Protein AF-A0A937QKG0-F1 (afdb_monomer)

Sequence (166 aa):
MEQGDKSDNNIRTEYEAISAKLNQLPSFRFALAGFYVAGVGVVASIEHPTKVHFIMLFLITIALWLIDLRTRGLLETIGRRGAEIERVNWGHSGWISRMRKEEPAGQKEDGVILQGQKDTVKCFFWRFGLPRWVHHSLGFDTLFLVVLVYSVYRILTVTCWTRYPL

Nearest PDB structures (foldseek):
  8th8-assembly1_H  TM=6.245E-01  e=4.219E+00  Tetrahymena thermophila
  4r61-assembly1_A  TM=3.703E-01  e=1.186E+00  Human immunodeficiency virus 1
  8ek4-assembly1_A  TM=5.315E-01  e=7.958E+00  synthetic construct
  8i7o-assembly1_C7  TM=2.444E-01  e=5.629E+00  Mus musculus

Radius of gyration: 22.9 Å; Cα contacts (8 Å, |Δi|>4): 70; chains: 1; bounding box: 47×34×79 Å

Foldseek 3Di:
DPVVVVVVVVLVVLLVVLVVLLVVLVVVLVVLVVVLVVLVVVQVPDPDRDLVSLVVNLVVLVVSVVVVVVSVVVSVVSLVSNQCCCCPVVVFCDPSNVVVVPDRPPPDDDDPDPPDPPPPPPDDDDDPPDPPVCPVVVVVVVVSVVSNVVSVVCSVVSVVPVPDDD

Solvent-accessible surface area (backbone atoms only — not comparable to full-atom values): 9987 Å² total; per-residue (Å²): 131,74,69,61,63,60,53,54,54,49,54,50,51,52,44,53,52,42,53,51,47,65,60,47,52,59,54,50,51,54,50,53,50,52,54,47,54,50,52,51,49,55,60,70,66,46,93,80,72,52,58,65,59,32,52,49,50,36,53,52,47,52,54,51,50,53,52,50,54,53,50,52,54,48,51,51,54,46,46,50,54,43,28,47,47,27,46,74,76,66,71,40,78,43,72,54,22,58,74,68,71,52,79,66,92,83,83,73,84,89,75,97,66,85,74,71,83,74,81,70,80,75,80,84,80,88,72,102,68,83,59,86,77,41,73,76,51,47,58,57,54,50,50,51,50,53,52,42,53,49,23,52,51,49,45,62,55,60,65,66,64,81,76,62,84,128

Secondary structure (DSSP, 8-state):
--HHHHHHHHHHHHHHHHHHHHHHHHHHHHHHHHHHHHHHHHHHH-SS--HHHHHHHHHHHHHHHHHHHHHHHHHHHHHHHHHHHHHHTSSS--HHHHHTTPPPS-S--S-------------S-S-----TTHHHHHHHHHHHHHHHHHHHHHHHHHHHHTT---

pLDDT: mean 77.94, std 19.27, range [32.97, 95.88]

Structure (mmCIF, N/CA/C/O backbone):
data_AF-A0A937QKG0-F1
#
_entry.id   AF-A0A937QKG0-F1
#
loop_
_atom_site.group_PDB
_atom_site.id
_atom_site.type_symbol
_atom_site.label_atom_id
_atom_site.label_alt_id
_atom_site.label_comp_id
_atom_site.label_asym_id
_atom_site.label_entity_id
_atom_site.label_seq_id
_atom_site.pdbx_PDB_ins_code
_atom_site.Cartn_x
_atom_site.Cartn_y
_atom_site.Cartn_z
_atom_site.occupancy
_atom_site.B_iso_or_equiv
_atom_site.auth_seq_id
_atom_site.auth_comp_id
_atom_site.auth_asym_id
_atom_site.auth_atom_id
_atom_site.pdbx_PDB_model_num
ATOM 1 N N . MET A 1 1 ? -15.788 12.520 43.590 1.00 55.03 1 MET A N 1
ATOM 2 C CA . MET A 1 1 ? -16.296 11.622 42.526 1.00 55.03 1 MET A CA 1
ATOM 3 C C . MET A 1 1 ? -15.971 12.138 41.112 1.00 55.03 1 MET A C 1
ATOM 5 O O . MET A 1 1 ? -16.599 11.719 40.158 1.00 55.03 1 MET A O 1
ATOM 9 N N . GLU A 1 2 ? -14.944 12.978 40.933 1.00 58.50 2 GLU A N 1
ATOM 10 C CA . GLU A 1 2 ? -14.663 13.672 39.656 1.00 58.50 2 GLU A CA 1
ATOM 11 C C . GLU A 1 2 ? -13.662 12.940 38.734 1.00 58.50 2 GLU A C 1
ATOM 13 O O . GLU A 1 2 ? -13.414 13.362 37.609 1.00 58.50 2 GLU A O 1
ATOM 18 N N . GLN A 1 3 ? -13.052 11.845 39.203 1.00 58.88 3 GLN A N 1
ATOM 19 C CA . GLN A 1 3 ? -12.042 11.102 38.435 1.00 58.88 3 GLN A CA 1
ATOM 20 C C . GLN A 1 3 ? -12.636 10.120 37.410 1.00 58.88 3 GLN A C 1
ATOM 22 O O . GLN A 1 3 ? -11.954 9.805 36.440 1.00 58.88 3 GLN A O 1
ATOM 27 N N . GLY A 1 4 ? -13.886 9.672 37.582 1.00 61.97 4 GLY A N 1
ATOM 28 C CA . GLY A 1 4 ? -14.540 8.750 36.639 1.00 61.97 4 GLY A CA 1
ATOM 29 C C . GLY A 1 4 ? -14.837 9.394 35.281 1.00 61.97 4 GLY A C 1
ATOM 30 O O . GLY A 1 4 ? -14.500 8.840 34.242 1.00 61.97 4 GLY A O 1
ATOM 31 N N . ASP A 1 5 ? -15.344 10.628 35.287 1.00 64.94 5 ASP A N 1
ATOM 32 C CA . ASP A 1 5 ? -15.803 11.324 34.076 1.00 64.94 5 ASP A CA 1
ATOM 33 C C . ASP A 1 5 ? -14.657 11.686 33.103 1.00 64.94 5 ASP A C 1
ATOM 35 O O . ASP A 1 5 ? -14.798 11.644 31.880 1.00 64.94 5 ASP A O 1
ATOM 39 N N . LYS A 1 6 ? -13.452 11.968 33.621 1.00 68.56 6 LYS A N 1
ATOM 40 C CA . LYS A 1 6 ? -12.274 12.233 32.770 1.00 68.56 6 LYS A CA 1
ATOM 41 C C . LYS A 1 6 ? -11.758 10.976 32.064 1.00 68.56 6 LYS A C 1
ATOM 43 O O . LYS A 1 6 ? -11.245 11.082 30.951 1.00 68.56 6 LYS A O 1
ATOM 48 N N . SER A 1 7 ? -11.878 9.809 32.697 1.00 75.19 7 SER A N 1
ATOM 49 C CA . SER A 1 7 ? -11.435 8.535 32.119 1.00 75.19 7 SER A CA 1
ATOM 50 C C . SER A 1 7 ? -12.343 8.114 30.965 1.00 75.19 7 SER A C 1
ATOM 52 O O . SER A 1 7 ? -11.858 7.783 29.882 1.00 75.19 7 SER A O 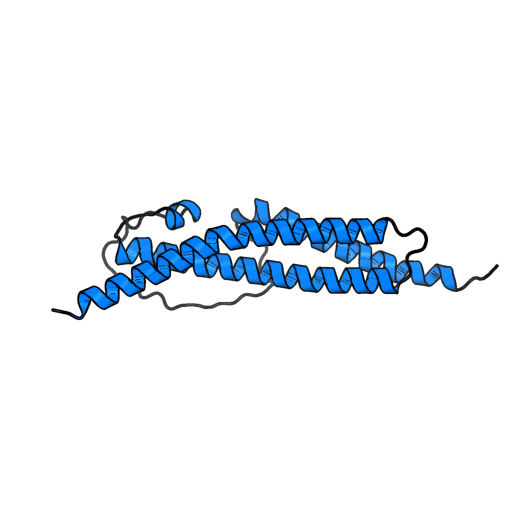1
ATOM 54 N N . ASP A 1 8 ? -13.656 8.210 31.165 1.00 78.81 8 ASP A N 1
ATOM 55 C CA . ASP A 1 8 ? -14.650 7.779 30.180 1.00 78.81 8 ASP A CA 1
ATOM 56 C C . ASP A 1 8 ? -14.631 8.662 28.925 1.00 78.81 8 ASP A C 1
ATOM 58 O O . ASP A 1 8 ? -14.656 8.159 27.796 1.00 78.81 8 ASP A O 1
ATOM 62 N N . ASN A 1 9 ? -14.472 9.979 29.099 1.00 83.44 9 ASN A N 1
ATOM 63 C CA . ASN A 1 9 ? -14.319 10.908 27.976 1.00 83.44 9 ASN A CA 1
ATOM 64 C C . ASN A 1 9 ? -13.039 10.652 27.162 1.00 83.44 9 ASN A C 1
ATOM 66 O O . ASN A 1 9 ? -13.048 10.786 25.933 1.00 83.44 9 ASN A O 1
ATOM 70 N N . ASN A 1 10 ? -11.946 10.240 27.810 1.00 88.94 10 ASN A N 1
ATOM 71 C CA . ASN A 1 10 ? -10.698 9.925 27.115 1.00 88.94 10 ASN A CA 1
ATOM 72 C C . ASN A 1 10 ? -10.831 8.655 26.256 1.00 88.94 10 ASN A C 1
ATOM 74 O O . ASN A 1 10 ? -10.446 8.654 25.088 1.00 88.94 10 ASN A O 1
ATOM 78 N N . ILE A 1 11 ? -11.456 7.602 26.795 1.00 89.62 11 ILE A N 1
ATOM 79 C CA . ILE A 1 11 ? -11.689 6.338 26.071 1.00 89.62 11 ILE A CA 1
ATOM 80 C C . ILE A 1 11 ? -12.604 6.557 24.864 1.00 89.62 11 ILE A C 1
ATOM 82 O O . ILE A 1 11 ? -12.350 6.036 23.775 1.00 89.62 11 ILE A O 1
ATOM 86 N N . ARG A 1 12 ? -13.649 7.373 25.028 1.00 89.56 12 ARG A N 1
ATOM 87 C CA . ARG A 1 12 ? -14.540 7.737 23.925 1.00 89.56 12 ARG A CA 1
ATOM 88 C C . ARG A 1 12 ? -13.792 8.471 22.812 1.00 89.56 12 ARG A C 1
ATOM 90 O O . ARG A 1 12 ? -13.940 8.116 21.645 1.00 89.56 12 ARG A O 1
ATOM 97 N N . THR A 1 13 ? -12.953 9.438 23.177 1.00 93.88 13 THR A N 1
ATOM 98 C CA . THR A 1 13 ? -12.130 10.193 22.219 1.00 93.88 13 THR A CA 1
ATOM 99 C C . THR A 1 13 ? -11.152 9.276 21.478 1.00 93.88 13 THR A C 1
ATOM 101 O O . THR A 1 13 ? -11.005 9.375 20.258 1.00 93.88 13 THR A O 1
ATOM 104 N N . GLU A 1 14 ? -10.511 8.341 22.190 1.00 91.62 14 GLU A N 1
ATOM 105 C CA . GLU A 1 14 ? -9.626 7.336 21.589 1.00 91.62 14 GLU A CA 1
ATOM 106 C C . GLU A 1 14 ? -10.379 6.487 20.555 1.00 91.62 14 GLU A C 1
ATOM 108 O O . GLU A 1 14 ? -9.909 6.304 19.428 1.00 91.62 14 GLU A O 1
ATOM 113 N N . TYR A 1 15 ? -11.572 6.007 20.900 1.00 92.00 15 TYR A N 1
ATOM 114 C CA . TYR A 1 15 ? -12.369 5.189 19.996 1.00 92.00 15 TYR A CA 1
ATOM 115 C C . TYR A 1 15 ? -12.874 5.948 18.766 1.00 92.00 15 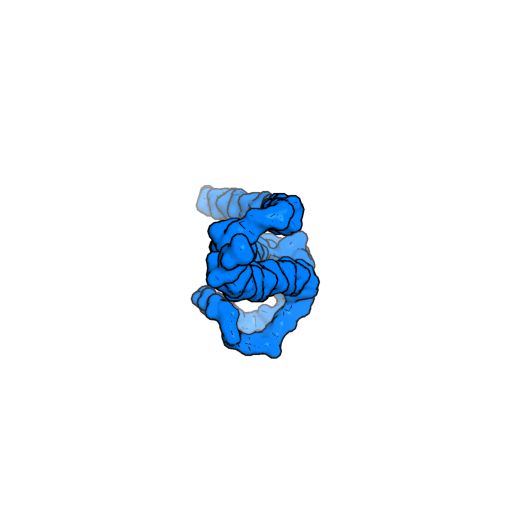TYR A C 1
ATOM 117 O O . TYR A 1 15 ? -12.853 5.408 17.658 1.00 92.00 15 TYR A O 1
ATOM 125 N N . GLU A 1 16 ? -13.294 7.203 18.924 1.00 93.38 16 GLU A N 1
ATOM 126 C CA . GLU A 1 16 ? -13.682 8.053 17.795 1.00 93.38 16 GLU A CA 1
ATOM 127 C C . GLU A 1 16 ? -12.504 8.238 16.825 1.00 93.38 16 GLU A C 1
ATOM 129 O O . GLU A 1 16 ? -12.665 8.081 15.609 1.00 93.38 16 GLU A O 1
ATOM 134 N N . ALA A 1 17 ? -11.292 8.451 17.349 1.00 94.06 17 ALA A N 1
ATOM 135 C CA . ALA A 1 17 ? -10.079 8.518 16.540 1.00 94.06 17 ALA A CA 1
ATOM 136 C C . ALA A 1 17 ? -9.769 7.183 15.833 1.00 94.06 17 ALA A C 1
ATOM 138 O O . ALA A 1 17 ? -9.411 7.177 14.651 1.00 94.06 17 ALA A O 1
ATOM 139 N N . ILE A 1 18 ? -9.934 6.050 16.521 1.00 93.31 18 ILE A N 1
ATOM 140 C CA . ILE A 1 18 ? -9.768 4.703 15.952 1.00 93.31 18 ILE A CA 1
ATOM 141 C C . ILE A 1 18 ? -10.745 4.477 14.795 1.00 93.31 18 ILE A C 1
ATOM 143 O O . ILE A 1 18 ? -10.324 4.089 13.703 1.00 93.31 18 ILE A O 1
ATOM 147 N N . SER A 1 19 ? -12.029 4.764 15.006 1.00 91.38 19 SER A N 1
ATOM 148 C CA . SER A 1 19 ? -13.081 4.616 13.998 1.00 91.38 19 SER A CA 1
ATOM 149 C C . SER A 1 19 ? -12.809 5.490 12.770 1.00 91.38 19 SER A C 1
ATOM 151 O O . SER A 1 19 ? -12.851 5.013 11.631 1.00 91.38 19 SER A O 1
ATOM 153 N N . ALA A 1 20 ? -12.410 6.749 12.984 1.00 93.56 20 ALA A N 1
ATOM 154 C CA . ALA A 1 20 ? -12.015 7.644 11.902 1.00 93.56 20 ALA A CA 1
ATOM 155 C C . ALA A 1 20 ? -10.841 7.072 11.086 1.00 93.56 20 ALA A C 1
ATOM 157 O O . ALA A 1 20 ? -10.904 7.028 9.854 1.00 93.56 20 ALA A O 1
ATOM 158 N N . LYS A 1 21 ? -9.794 6.560 11.750 1.00 92.25 21 LYS A N 1
ATOM 159 C CA . LYS A 1 21 ? -8.643 5.957 11.057 1.00 92.25 21 LYS A CA 1
ATOM 160 C C . LYS A 1 21 ? -8.999 4.673 10.312 1.00 92.25 21 LYS A C 1
ATOM 162 O O . LYS A 1 21 ? -8.497 4.473 9.205 1.00 92.25 21 LYS A O 1
ATOM 167 N N . LEU A 1 22 ? -9.866 3.828 10.871 1.00 91.06 22 LEU A N 1
ATOM 168 C CA . LEU A 1 22 ? -10.326 2.601 10.213 1.00 91.06 22 LEU A CA 1
ATOM 169 C C . LEU A 1 22 ? -11.089 2.881 8.913 1.00 91.06 22 LEU A C 1
ATOM 171 O O . LEU A 1 22 ? -10.996 2.082 7.988 1.00 91.06 22 LEU A O 1
ATOM 175 N N . ASN A 1 23 ? -11.765 4.027 8.803 1.00 89.50 23 ASN A N 1
ATOM 176 C CA . ASN A 1 23 ? -12.437 4.445 7.568 1.00 89.50 23 ASN A CA 1
ATOM 177 C C . ASN A 1 23 ? -11.485 5.127 6.564 1.00 89.50 23 ASN A C 1
ATOM 179 O O . ASN A 1 23 ? -11.616 4.960 5.348 1.00 89.50 23 ASN A O 1
ATOM 183 N N . GLN A 1 24 ? -10.493 5.874 7.054 1.00 93.31 24 GLN A N 1
ATOM 184 C CA . GLN A 1 24 ? -9.541 6.601 6.206 1.00 93.31 24 GLN A CA 1
ATOM 185 C C . GLN A 1 24 ? -8.488 5.691 5.559 1.00 93.31 24 GLN A C 1
ATOM 187 O O . GLN A 1 24 ? -8.185 5.837 4.373 1.00 93.31 24 GLN A O 1
ATOM 192 N N . LEU A 1 25 ? -7.923 4.745 6.316 1.00 90.44 25 LEU A N 1
ATOM 193 C CA . LEU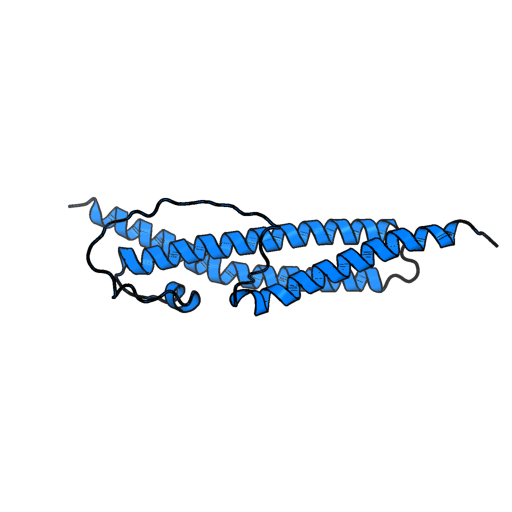 A 1 25 ? -6.797 3.927 5.857 1.00 90.44 25 LEU A CA 1
ATOM 194 C C . LEU A 1 25 ? -7.124 3.038 4.640 1.00 90.44 25 LEU A C 1
ATOM 196 O O . LEU A 1 25 ? -6.306 3.003 3.720 1.00 90.44 25 LEU A O 1
ATOM 200 N N . PRO A 1 26 ? -8.281 2.352 4.549 1.00 87.50 26 PRO A N 1
ATOM 201 C CA . PRO A 1 26 ? -8.643 1.596 3.349 1.00 87.50 26 PRO A CA 1
ATOM 202 C C . PRO A 1 26 ? -8.749 2.487 2.107 1.00 87.50 26 PRO A C 1
ATOM 204 O O . PRO A 1 26 ? -8.197 2.150 1.062 1.00 87.50 26 PRO A O 1
ATOM 207 N N . SER A 1 27 ? -9.387 3.652 2.239 1.00 90.44 27 SER A N 1
ATOM 208 C CA . SER A 1 27 ? -9.548 4.621 1.148 1.00 90.44 27 SER A CA 1
ATOM 209 C C . SER A 1 27 ? -8.196 5.124 0.640 1.00 90.44 27 SER A C 1
ATOM 211 O O . SER A 1 27 ? -7.946 5.138 -0.565 1.00 90.44 27 SER A O 1
ATOM 213 N N . PHE A 1 28 ? -7.282 5.449 1.559 1.00 91.38 28 PHE A N 1
ATOM 214 C CA . PHE A 1 28 ? -5.908 5.820 1.224 1.00 91.38 28 PHE A CA 1
ATOM 215 C C . PHE A 1 28 ? -5.178 4.709 0.455 1.00 91.38 28 PHE A C 1
ATOM 217 O O . PHE A 1 28 ? -4.519 4.990 -0.543 1.00 91.38 28 PHE A O 1
ATOM 224 N N . ARG A 1 29 ? -5.327 3.443 0.865 1.00 89.62 29 ARG A N 1
ATOM 225 C CA . ARG A 1 29 ? -4.699 2.300 0.177 1.00 89.62 29 ARG A CA 1
ATOM 226 C C . ARG A 1 29 ? -5.215 2.126 -1.249 1.00 89.62 29 ARG A C 1
ATOM 228 O O . ARG A 1 29 ? -4.413 1.909 -2.153 1.00 89.62 29 ARG A O 1
ATOM 235 N N . PHE A 1 30 ? -6.523 2.255 -1.469 1.00 89.81 30 PHE A N 1
ATOM 236 C CA . PHE A 1 30 ? -7.094 2.188 -2.819 1.00 89.81 30 PHE A CA 1
ATOM 237 C C . PHE A 1 30 ? -6.645 3.356 -3.699 1.00 89.81 30 PHE A C 1
ATOM 239 O O . PHE A 1 30 ? -6.317 3.144 -4.865 1.00 89.81 30 PHE A O 1
ATOM 246 N N . ALA A 1 31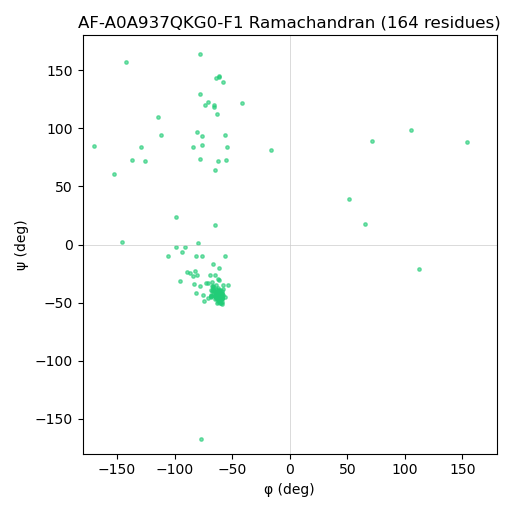 ? -6.560 4.567 -3.144 1.00 93.12 31 ALA A N 1
ATOM 247 C CA . ALA A 1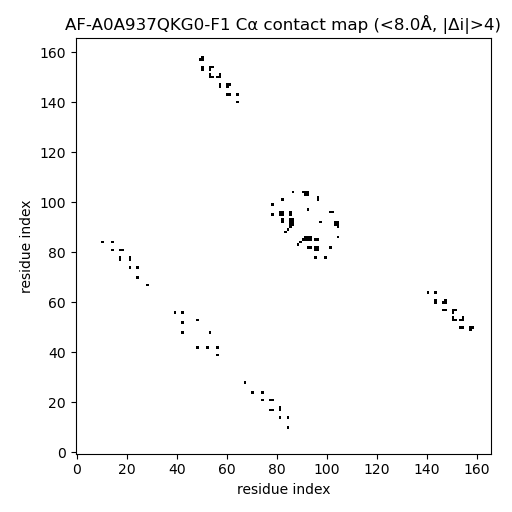 31 ? -6.019 5.715 -3.865 1.00 93.12 31 ALA A CA 1
ATOM 248 C C . ALA A 1 31 ? -4.551 5.483 -4.255 1.00 93.12 31 ALA A C 1
ATOM 250 O O . ALA A 1 31 ? -4.186 5.649 -5.418 1.00 93.12 31 ALA A O 1
ATOM 251 N N . LEU A 1 32 ? -3.726 5.025 -3.307 1.00 91.31 32 LEU A N 1
ATOM 252 C CA . LEU A 1 32 ? -2.316 4.712 -3.537 1.00 91.31 32 LEU A CA 1
ATOM 253 C C . LEU A 1 32 ? -2.143 3.655 -4.633 1.00 91.31 32 LEU A C 1
ATOM 255 O O . LEU A 1 32 ? -1.308 3.810 -5.521 1.00 91.31 32 LEU A O 1
ATOM 259 N N . ALA A 1 33 ? -2.967 2.609 -4.600 1.00 90.19 33 ALA A N 1
ATOM 260 C CA . ALA A 1 33 ? -3.007 1.585 -5.630 1.00 90.19 33 ALA A CA 1
ATOM 261 C C . ALA A 1 33 ? -3.385 2.137 -7.011 1.00 90.19 33 ALA A C 1
ATOM 263 O O . ALA A 1 33 ? -2.740 1.792 -7.999 1.00 90.19 33 ALA A O 1
ATOM 264 N N . GLY A 1 34 ? -4.400 3.001 -7.088 1.00 93.50 34 GLY A N 1
ATOM 265 C CA . GLY A 1 34 ? -4.804 3.644 -8.339 1.00 93.50 34 GLY A CA 1
ATOM 266 C C . GLY A 1 34 ? -3.677 4.484 -8.941 1.00 93.50 34 GLY A C 1
ATOM 267 O O . GLY A 1 34 ? -3.345 4.321 -10.116 1.00 93.50 34 GLY A O 1
ATOM 268 N N . PHE A 1 35 ? -3.022 5.312 -8.121 1.00 93.44 35 PHE A N 1
ATOM 269 C CA . PHE A 1 35 ? -1.853 6.088 -8.546 1.00 93.44 35 PHE A CA 1
ATOM 270 C C . PHE A 1 35 ? -0.691 5.198 -8.988 1.00 93.44 35 PHE A C 1
ATOM 272 O O . PHE A 1 35 ? -0.033 5.495 -9.984 1.00 93.44 35 PHE A O 1
ATOM 279 N N . TYR A 1 36 ? -0.452 4.093 -8.282 1.00 94.44 36 TYR A N 1
ATOM 280 C CA . TYR A 1 36 ? 0.589 3.141 -8.644 1.00 94.44 36 TYR A CA 1
ATOM 281 C C . TYR A 1 36 ? 0.334 2.500 -10.012 1.00 94.44 36 TYR A C 1
ATOM 283 O O . TYR A 1 36 ? 1.218 2.524 -10.866 1.00 94.44 36 TYR A O 1
ATOM 291 N N . VAL A 1 37 ? -0.876 1.985 -10.253 1.00 94.50 37 VAL A N 1
ATOM 292 C CA . VAL A 1 37 ? -1.249 1.379 -11.543 1.00 94.50 37 VAL A CA 1
ATOM 293 C C . VAL A 1 37 ? -1.144 2.399 -12.677 1.00 94.50 37 VAL A C 1
ATOM 295 O O . VAL A 1 37 ? -0.606 2.076 -13.736 1.00 94.50 37 VAL A O 1
ATOM 298 N N . ALA A 1 38 ? -1.580 3.641 -12.451 1.00 95.06 38 ALA A N 1
ATOM 299 C CA . ALA A 1 38 ? -1.413 4.718 -13.423 1.00 95.06 38 ALA A CA 1
ATOM 300 C C . ALA A 1 38 ? 0.072 4.980 -13.734 1.00 95.06 38 ALA A C 1
ATOM 302 O O . ALA A 1 38 ? 0.454 5.043 -14.901 1.00 95.06 38 ALA A O 1
ATOM 303 N N . GLY A 1 39 ? 0.927 5.055 -12.708 1.00 93.19 39 GLY A N 1
ATOM 304 C CA . GLY A 1 39 ? 2.372 5.230 -12.875 1.00 93.19 39 GLY A CA 1
ATOM 305 C C . GLY A 1 39 ? 3.037 4.081 -13.641 1.00 93.19 39 GLY A C 1
ATOM 306 O O . GLY A 1 39 ? 3.854 4.325 -14.529 1.00 93.19 39 GLY A O 1
ATOM 307 N N . VAL A 1 40 ? 2.649 2.832 -13.361 1.00 94.00 40 VAL A N 1
ATOM 308 C CA . VAL A 1 40 ? 3.096 1.652 -14.122 1.00 94.00 40 VAL A CA 1
ATOM 309 C C . VAL A 1 40 ? 2.675 1.771 -15.591 1.00 94.00 40 VAL A C 1
ATOM 311 O O . VAL A 1 40 ? 3.492 1.526 -16.478 1.00 94.00 40 VAL A O 1
ATOM 314 N N . GLY A 1 41 ? 1.432 2.187 -15.853 1.00 93.31 41 GLY A N 1
ATOM 315 C CA . GLY A 1 41 ? 0.910 2.407 -17.204 1.00 93.31 41 GLY A CA 1
ATOM 316 C C . GLY A 1 41 ? 1.694 3.464 -17.981 1.00 93.31 41 GLY A C 1
ATOM 317 O O . GLY A 1 41 ? 2.046 3.236 -19.137 1.00 9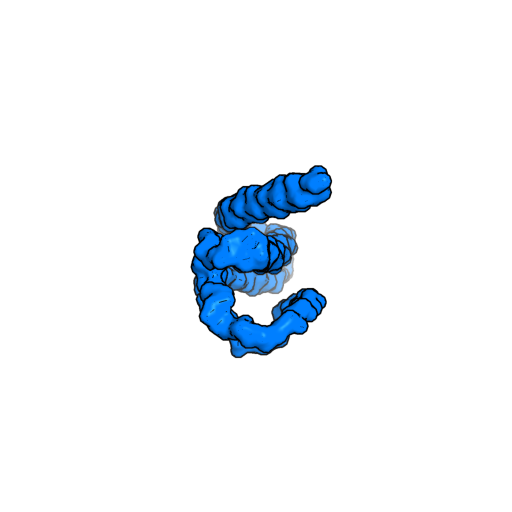3.31 41 GLY A O 1
ATOM 318 N N . VAL A 1 42 ? 2.057 4.574 -17.329 1.00 94.00 42 VAL A N 1
ATOM 319 C CA . VAL A 1 42 ? 2.918 5.607 -17.926 1.00 94.00 42 VAL A CA 1
ATOM 320 C C . VAL A 1 42 ? 4.263 5.013 -18.334 1.00 94.00 42 VAL A C 1
ATOM 322 O O . VAL A 1 42 ? 4.656 5.157 -19.488 1.00 94.00 42 VAL A O 1
ATOM 325 N N . VAL A 1 43 ? 4.942 4.278 -17.448 1.00 91.19 43 VAL A N 1
ATOM 326 C CA . VAL A 1 43 ? 6.234 3.648 -17.781 1.00 91.19 43 VAL A CA 1
ATOM 327 C C . VAL A 1 43 ? 6.093 2.624 -18.911 1.00 91.19 43 VAL A C 1
ATOM 329 O O . VAL A 1 43 ? 6.974 2.529 -19.765 1.00 91.19 43 VAL A O 1
ATOM 332 N N . ALA A 1 44 ? 4.988 1.877 -18.945 1.00 89.44 44 ALA A N 1
ATOM 333 C CA . ALA A 1 44 ? 4.703 0.903 -19.995 1.00 89.44 44 ALA A CA 1
ATOM 334 C C . ALA A 1 44 ? 4.411 1.547 -21.364 1.00 89.44 44 ALA A C 1
ATOM 336 O O . ALA A 1 44 ? 4.648 0.908 -22.385 1.00 89.44 44 ALA A O 1
ATOM 337 N N . SER A 1 45 ? 3.927 2.793 -21.389 1.00 92.38 45 SER A N 1
ATOM 338 C CA . SER A 1 45 ? 3.614 3.536 -22.621 1.00 92.38 45 SER A CA 1
ATOM 339 C C . SER A 1 45 ? 4.822 4.190 -23.302 1.00 92.38 45 SER A C 1
ATOM 341 O O . SER A 1 45 ? 4.704 4.668 -24.426 1.00 92.38 45 SER A O 1
ATOM 343 N N . ILE A 1 46 ? 5.987 4.222 -22.648 1.00 92.12 46 ILE A N 1
ATOM 344 C CA . ILE A 1 46 ? 7.199 4.830 -23.209 1.00 92.12 46 ILE A CA 1
ATOM 345 C C . ILE A 1 46 ? 7.727 3.941 -24.345 1.00 92.12 46 ILE A C 1
ATOM 347 O O . ILE A 1 46 ? 8.052 2.779 -24.109 1.00 92.12 46 ILE A O 1
ATOM 351 N N . GLU A 1 47 ? 7.870 4.492 -25.556 1.00 89.50 47 GLU A N 1
ATOM 352 C CA . GLU A 1 47 ? 8.322 3.753 -26.753 1.00 89.50 47 GLU A CA 1
ATOM 353 C C . GLU A 1 47 ? 9.752 3.203 -26.615 1.00 89.50 47 GLU A C 1
ATOM 355 O O . GLU A 1 47 ? 10.046 2.070 -27.002 1.00 89.50 47 GLU A O 1
ATOM 360 N N . HIS A 1 48 ? 10.647 3.983 -26.001 1.00 88.25 48 HIS A N 1
ATOM 361 C CA . HIS A 1 48 ? 12.058 3.632 -25.810 1.00 88.25 48 HIS A CA 1
ATOM 362 C C . HIS A 1 48 ? 12.467 3.721 -24.331 1.00 88.25 48 HIS A C 1
ATOM 364 O O . HIS A 1 48 ? 13.195 4.633 -23.925 1.00 88.25 48 HIS A O 1
ATOM 370 N N . PRO A 1 49 ? 12.002 2.788 -23.482 1.00 88.00 49 PRO A N 1
ATOM 371 C CA . PRO A 1 49 ? 12.255 2.856 -22.056 1.00 88.00 49 PRO A CA 1
ATOM 372 C C . PRO A 1 49 ? 13.712 2.485 -21.761 1.00 88.00 49 PRO A C 1
ATOM 374 O O . PRO A 1 49 ? 14.177 1.378 -22.043 1.00 88.00 49 PRO A O 1
ATOM 377 N N . THR A 1 50 ? 14.444 3.416 -21.156 1.00 90.69 50 THR A N 1
ATOM 378 C CA . THR A 1 50 ? 15.817 3.172 -20.691 1.00 90.69 50 THR A CA 1
ATOM 379 C C . THR A 1 50 ? 15.828 2.379 -19.380 1.00 90.69 50 THR A C 1
ATOM 381 O O . THR A 1 50 ? 14.836 2.331 -18.651 1.00 90.69 50 THR A O 1
ATOM 384 N N . LYS A 1 51 ? 16.984 1.807 -19.011 1.00 89.69 51 LYS A N 1
ATOM 385 C CA . LYS A 1 51 ? 17.162 1.091 -17.730 1.00 89.69 51 LYS A CA 1
ATOM 386 C C . LYS A 1 51 ? 16.765 1.913 -16.509 1.00 89.69 51 LYS A C 1
ATOM 388 O O . LYS A 1 51 ? 16.246 1.356 -15.548 1.00 89.69 51 LYS A O 1
ATOM 393 N N . VAL A 1 52 ? 17.005 3.224 -16.553 1.00 91.94 52 VAL A N 1
ATOM 394 C CA . VAL A 1 52 ? 16.704 4.137 -15.446 1.00 91.94 52 VAL A CA 1
ATOM 395 C C . VAL A 1 52 ? 15.214 4.098 -15.108 1.00 91.94 52 VAL A C 1
ATOM 397 O O . VAL A 1 52 ? 14.870 4.025 -13.933 1.00 91.94 52 VAL A O 1
ATOM 400 N N . HIS A 1 53 ? 14.336 4.030 -16.112 1.00 92.69 53 HIS A N 1
ATOM 401 C CA . HIS A 1 53 ? 12.891 3.928 -15.899 1.00 92.69 53 HIS A CA 1
ATOM 402 C C . HIS A 1 53 ? 12.518 2.662 -15.122 1.00 92.69 53 HIS A C 1
ATOM 404 O O . HIS A 1 53 ? 11.742 2.729 -14.173 1.00 92.69 53 HIS A O 1
ATOM 410 N N . PHE A 1 54 ? 13.111 1.516 -15.468 1.00 93.69 54 PHE A N 1
ATOM 411 C CA . PHE A 1 54 ? 12.839 0.249 -14.783 1.00 93.69 54 PHE A CA 1
ATOM 412 C C . PHE A 1 54 ? 13.456 0.183 -13.381 1.00 93.69 54 PHE A C 1
ATOM 414 O O . PHE A 1 54 ? 12.851 -0.396 -12.484 1.00 93.69 54 PHE A O 1
ATOM 421 N N . ILE A 1 55 ? 14.620 0.806 -13.162 1.00 94.38 55 ILE A N 1
ATOM 422 C CA . ILE A 1 55 ? 15.210 0.947 -11.820 1.00 94.38 55 ILE A CA 1
ATOM 423 C C . ILE A 1 55 ? 14.302 1.810 -10.940 1.00 94.38 55 ILE A C 1
ATOM 425 O O . ILE A 1 55 ? 13.993 1.423 -9.816 1.00 94.38 55 ILE A O 1
ATOM 429 N N . MET A 1 56 ? 13.823 2.944 -11.455 1.00 94.12 56 MET A N 1
ATOM 430 C CA . MET A 1 56 ? 12.886 3.802 -10.727 1.00 94.12 56 MET A CA 1
ATOM 431 C C . MET A 1 56 ? 11.574 3.071 -10.439 1.00 94.12 56 MET A C 1
ATOM 433 O O . MET A 1 56 ? 11.099 3.105 -9.308 1.00 94.12 56 MET A O 1
ATOM 437 N N . LEU A 1 57 ? 11.032 2.339 -11.418 1.00 95.12 57 LEU A N 1
ATOM 438 C CA . LEU A 1 57 ? 9.837 1.517 -11.234 1.00 95.12 57 LEU A CA 1
ATOM 439 C C . LEU A 1 57 ? 10.035 0.467 -10.133 1.00 95.12 57 LEU A C 1
ATOM 441 O O . LEU A 1 57 ? 9.166 0.308 -9.277 1.00 95.12 57 LEU A O 1
ATOM 445 N N . PHE A 1 58 ? 11.185 -0.208 -10.114 1.00 95.69 58 PHE A N 1
ATOM 446 C CA . PHE A 1 58 ? 11.546 -1.176 -9.081 1.00 95.69 58 PHE A CA 1
ATOM 447 C C . PHE A 1 58 ? 11.608 -0.530 -7.689 1.00 95.69 58 PHE A C 1
ATOM 449 O O . PHE A 1 58 ? 10.966 -1.013 -6.757 1.00 95.69 58 PHE A O 1
ATOM 456 N N . LEU A 1 59 ? 12.320 0.593 -7.553 1.00 95.88 59 LEU A N 1
ATOM 457 C CA . LEU A 1 59 ? 12.464 1.308 -6.281 1.00 95.88 59 LEU A CA 1
ATOM 458 C C . LEU A 1 59 ? 11.122 1.830 -5.751 1.00 95.88 59 LEU A C 1
ATOM 460 O O . LEU A 1 59 ? 10.804 1.625 -4.579 1.00 95.88 59 LEU A O 1
ATOM 464 N N . ILE A 1 60 ? 10.316 2.453 -6.615 1.00 94.75 60 ILE A N 1
ATOM 465 C CA . ILE A 1 60 ? 8.974 2.940 -6.269 1.00 94.75 60 ILE A CA 1
ATOM 466 C C . ILE A 1 60 ? 8.085 1.771 -5.844 1.00 94.75 60 ILE A C 1
ATOM 468 O O . ILE A 1 60 ? 7.385 1.866 -4.838 1.00 94.75 60 ILE A O 1
ATOM 472 N N . THR A 1 61 ? 8.148 0.649 -6.565 1.00 95.69 61 THR A N 1
ATOM 473 C CA . THR A 1 61 ? 7.378 -0.554 -6.235 1.00 95.69 61 THR A CA 1
ATOM 474 C C . THR A 1 61 ? 7.735 -1.084 -4.846 1.00 95.69 61 THR A C 1
ATOM 476 O O . THR A 1 61 ? 6.832 -1.340 -4.053 1.00 95.69 61 THR A O 1
ATOM 479 N N . ILE A 1 62 ? 9.025 -1.186 -4.504 1.00 95.19 62 ILE A N 1
ATOM 480 C CA . ILE A 1 62 ? 9.455 -1.602 -3.158 1.00 95.19 62 ILE A CA 1
ATOM 481 C C . ILE A 1 62 ? 8.966 -0.617 -2.096 1.00 95.19 62 ILE A C 1
ATOM 483 O O . ILE A 1 62 ? 8.404 -1.038 -1.086 1.00 95.19 62 ILE A O 1
ATOM 487 N N . ALA A 1 63 ? 9.161 0.686 -2.310 1.00 95.00 63 ALA A N 1
ATOM 488 C CA . ALA A 1 63 ? 8.771 1.705 -1.340 1.00 95.00 63 ALA A CA 1
ATOM 489 C C . ALA A 1 63 ? 7.262 1.665 -1.052 1.00 95.00 63 ALA A C 1
ATOM 491 O O . ALA A 1 63 ? 6.847 1.647 0.108 1.00 95.00 63 ALA A O 1
ATOM 492 N N . LEU A 1 64 ? 6.441 1.586 -2.101 1.00 94.00 64 LEU A N 1
ATOM 493 C CA . LEU A 1 64 ? 4.988 1.494 -1.975 1.00 94.00 64 LEU A CA 1
ATOM 494 C C . LEU A 1 64 ? 4.544 0.181 -1.336 1.00 94.00 64 LEU A C 1
ATOM 496 O O . LEU A 1 64 ? 3.644 0.192 -0.496 1.00 94.00 64 LEU A O 1
ATOM 500 N N . TRP A 1 65 ? 5.200 -0.931 -1.666 1.00 93.25 65 TRP A N 1
ATOM 501 C CA . TRP A 1 65 ? 4.891 -2.216 -1.051 1.00 93.25 65 TRP A CA 1
ATOM 502 C C . TRP A 1 65 ? 5.190 -2.205 0.455 1.00 93.25 65 TRP A C 1
ATOM 504 O O . TRP A 1 65 ? 4.362 -2.650 1.249 1.00 93.25 65 TRP A O 1
ATOM 514 N N . LEU A 1 66 ? 6.307 -1.603 0.881 1.00 91.81 66 LEU A N 1
ATOM 515 C CA . LEU A 1 66 ? 6.628 -1.413 2.301 1.00 91.81 66 LEU A CA 1
ATOM 516 C C . LEU A 1 66 ? 5.611 -0.510 3.019 1.00 91.81 66 LEU A C 1
ATOM 518 O O . LEU A 1 66 ? 5.221 -0.808 4.151 1.00 91.81 66 LEU A O 1
ATOM 522 N N . ILE A 1 67 ? 5.159 0.572 2.375 1.00 91.50 67 ILE A N 1
ATOM 523 C CA . ILE A 1 67 ? 4.107 1.449 2.918 1.00 91.50 67 ILE A CA 1
ATOM 524 C C . ILE A 1 67 ? 2.797 0.672 3.089 1.00 91.50 67 ILE A C 1
ATOM 526 O O . ILE A 1 67 ? 2.154 0.783 4.137 1.00 91.50 67 ILE A O 1
ATOM 530 N N . ASP A 1 68 ? 2.410 -0.144 2.107 1.00 90.00 68 ASP A N 1
ATOM 531 C CA . ASP A 1 68 ? 1.201 -0.963 2.197 1.00 90.00 68 ASP A CA 1
ATOM 532 C C . ASP A 1 68 ? 1.310 -1.997 3.330 1.00 90.00 68 ASP A C 1
ATOM 534 O O . ASP A 1 68 ? 0.403 -2.089 4.160 1.00 90.00 68 ASP A O 1
ATOM 538 N N . LEU A 1 69 ? 2.446 -2.694 3.453 1.00 88.31 69 LEU A N 1
ATOM 539 C CA . LEU A 1 69 ? 2.708 -3.638 4.549 1.00 88.31 69 LEU A CA 1
ATOM 540 C C . LEU A 1 69 ? 2.622 -2.964 5.925 1.00 88.31 69 LEU A C 1
ATOM 542 O O . LEU A 1 69 ? 1.952 -3.474 6.827 1.00 88.31 69 LEU A O 1
ATOM 546 N N . ARG A 1 70 ? 3.236 -1.785 6.083 1.00 89.88 70 ARG A N 1
ATOM 547 C CA . ARG A 1 70 ? 3.145 -1.001 7.323 1.00 89.88 70 ARG A CA 1
ATOM 548 C C . ARG A 1 70 ? 1.705 -0.594 7.625 1.00 89.88 70 ARG A C 1
ATOM 550 O O . ARG A 1 70 ? 1.278 -0.658 8.776 1.00 89.88 70 ARG A O 1
ATOM 557 N N . THR A 1 71 ? 0.950 -0.199 6.604 1.00 89.00 71 THR A N 1
ATOM 558 C CA . THR A 1 71 ? -0.449 0.215 6.757 1.00 89.00 71 THR A CA 1
ATOM 559 C C . THR A 1 71 ? -1.338 -0.952 7.187 1.00 89.00 71 THR A C 1
ATOM 561 O O . THR A 1 71 ? -2.221 -0.767 8.021 1.00 89.00 71 THR A O 1
ATOM 564 N N . ARG A 1 72 ? -1.080 -2.169 6.689 1.00 87.62 72 ARG A N 1
ATOM 565 C CA . ARG A 1 72 ? -1.769 -3.389 7.145 1.00 87.62 72 ARG A CA 1
ATOM 566 C C . ARG A 1 72 ? -1.514 -3.666 8.624 1.00 87.62 72 ARG A C 1
ATOM 568 O O . ARG A 1 72 ? -2.469 -3.878 9.364 1.00 87.62 72 ARG A O 1
ATOM 575 N N . GLY A 1 73 ? -0.253 -3.603 9.055 1.00 86.94 73 GLY A N 1
ATOM 576 C CA . GLY A 1 73 ? 0.093 -3.776 10.468 1.00 86.94 73 GLY A CA 1
ATOM 577 C C . GLY A 1 73 ? -0.565 -2.716 11.356 1.00 86.94 73 GLY A C 1
ATOM 578 O O . GLY A 1 73 ? -1.080 -3.024 12.426 1.00 86.94 73 GLY A O 1
ATOM 579 N N . LEU A 1 74 ? -0.627 -1.468 10.882 1.00 88.38 74 LEU A N 1
ATOM 580 C CA . LEU A 1 74 ? -1.309 -0.393 11.597 1.00 88.38 74 LEU A CA 1
ATOM 581 C C . LEU A 1 74 ? -2.824 -0.635 11.708 1.00 88.38 74 LEU A C 1
ATOM 583 O O . LEU A 1 74 ? -3.381 -0.459 12.788 1.00 88.38 74 LEU A O 1
ATOM 587 N N . LEU A 1 75 ? -3.479 -1.065 10.623 1.00 88.19 75 LEU A N 1
ATOM 588 C CA . LEU A 1 75 ? -4.901 -1.430 10.617 1.00 88.19 75 LEU A CA 1
ATOM 589 C C . LEU A 1 75 ? -5.207 -2.552 11.612 1.00 88.19 75 LEU A C 1
ATOM 591 O O . LEU A 1 75 ? -6.208 -2.484 12.322 1.00 88.19 75 LEU A O 1
ATOM 595 N N . GLU A 1 76 ? -4.345 -3.565 11.686 1.00 87.56 76 GLU A N 1
ATOM 596 C CA . GLU A 1 76 ? -4.512 -4.676 12.620 1.00 87.56 76 GLU A CA 1
ATOM 597 C C . GLU A 1 76 ? -4.396 -4.216 14.077 1.00 87.56 76 GLU A C 1
ATOM 599 O O . GLU A 1 76 ? -5.257 -4.544 14.896 1.00 87.56 76 GLU A O 1
ATOM 604 N N . THR A 1 77 ? -3.378 -3.411 14.392 1.00 87.38 77 THR A N 1
ATOM 605 C CA . THR A 1 77 ? -3.161 -2.873 15.741 1.00 87.38 77 THR A CA 1
ATOM 606 C C . THR A 1 77 ? -4.306 -1.961 16.177 1.00 87.38 77 THR A C 1
ATOM 608 O O . THR A 1 77 ? -4.835 -2.124 17.276 1.00 87.38 77 THR A O 1
ATOM 611 N N . ILE A 1 78 ? -4.727 -1.036 15.309 1.00 90.75 78 ILE A N 1
ATOM 612 C CA . ILE A 1 78 ? -5.842 -0.116 15.576 1.00 90.75 78 ILE A CA 1
ATOM 613 C C . ILE A 1 78 ? -7.155 -0.891 15.727 1.00 90.75 78 ILE A C 1
ATOM 615 O O . ILE A 1 78 ? -7.911 -0.644 16.662 1.00 90.75 78 ILE A O 1
ATOM 619 N N . GLY A 1 79 ? -7.411 -1.864 14.849 1.00 89.94 79 GLY A N 1
ATOM 620 C CA . GLY A 1 79 ? -8.596 -2.714 14.931 1.00 89.94 79 GLY A CA 1
ATOM 621 C C . GLY A 1 79 ? -8.640 -3.531 16.223 1.00 89.94 79 GLY A C 1
ATOM 622 O O . GLY A 1 79 ? -9.701 -3.649 16.829 1.00 89.94 79 GLY A O 1
ATOM 623 N N . ARG A 1 80 ? -7.492 -4.048 16.683 1.00 88.88 80 ARG A N 1
ATOM 624 C CA . ARG A 1 80 ? -7.388 -4.763 17.965 1.00 88.88 80 ARG A CA 1
ATOM 625 C C . ARG A 1 80 ? -7.689 -3.861 19.146 1.00 88.88 80 ARG A C 1
ATOM 627 O O . ARG A 1 80 ? -8.458 -4.259 20.012 1.00 88.88 80 ARG A O 1
ATOM 634 N N . ARG A 1 81 ? -7.127 -2.653 19.156 1.00 90.12 81 ARG A N 1
ATOM 635 C CA . ARG A 1 81 ? -7.397 -1.675 20.210 1.00 90.12 81 ARG A CA 1
ATOM 636 C C . ARG A 1 81 ? -8.869 -1.260 20.236 1.00 90.12 81 ARG A C 1
ATOM 638 O O . ARG A 1 81 ? -9.465 -1.189 21.301 1.00 90.12 81 ARG A O 1
ATOM 645 N N . GLY A 1 82 ? -9.476 -1.057 19.068 1.00 91.12 82 GLY A N 1
ATOM 646 C CA . GLY A 1 82 ? -10.901 -0.749 18.963 1.00 91.12 82 GLY A CA 1
ATOM 647 C C . GLY A 1 82 ? -11.796 -1.867 19.502 1.00 91.12 82 GLY A C 1
ATOM 648 O O . GLY A 1 82 ? -12.704 -1.598 20.280 1.00 91.12 82 GLY A O 1
ATOM 649 N N . ALA A 1 83 ? -11.512 -3.123 19.143 1.00 88.31 83 ALA A N 1
ATOM 650 C CA . ALA A 1 83 ? -12.256 -4.279 19.648 1.00 88.31 83 ALA A CA 1
ATOM 651 C C . ALA A 1 83 ? -12.058 -4.497 21.161 1.00 88.31 83 ALA A C 1
ATOM 653 O O . ALA A 1 83 ? -12.996 -4.875 21.862 1.00 88.31 83 ALA A O 1
ATOM 654 N N . GLU A 1 84 ? -10.858 -4.223 21.681 1.00 88.06 84 GLU A N 1
ATOM 655 C CA . GLU A 1 84 ? -10.573 -4.249 23.119 1.00 88.06 84 GLU A CA 1
ATOM 656 C C . GLU A 1 84 ? -11.442 -3.237 23.876 1.00 88.06 84 GLU A C 1
ATOM 658 O O . GLU A 1 84 ? -12.093 -3.619 24.846 1.00 88.06 84 GLU A O 1
ATOM 663 N N . ILE A 1 85 ? -11.523 -1.988 23.399 1.00 88.56 85 ILE A N 1
ATOM 664 C CA . ILE A 1 85 ? -12.378 -0.954 24.003 1.00 88.56 85 ILE A CA 1
ATOM 665 C C . ILE A 1 85 ? -13.851 -1.388 23.975 1.00 88.56 85 ILE A C 1
ATOM 667 O O . ILE A 1 85 ? -14.542 -1.289 24.987 1.00 88.56 85 ILE A O 1
ATOM 671 N N . GLU A 1 86 ? -14.335 -1.936 22.855 1.00 88.12 86 GLU A N 1
ATOM 672 C CA . GLU A 1 86 ? -15.721 -2.412 22.756 1.00 88.12 86 GLU A CA 1
ATOM 673 C C . GLU A 1 86 ? -16.054 -3.503 23.776 1.00 88.12 86 GLU A C 1
ATOM 675 O O . GLU A 1 86 ? -17.108 -3.468 24.415 1.00 88.12 86 GLU A O 1
ATOM 680 N N . ARG A 1 87 ? -15.138 -4.453 23.966 1.00 84.88 87 ARG A N 1
ATOM 681 C CA . ARG A 1 87 ? -15.339 -5.558 24.903 1.00 84.88 87 ARG A CA 1
ATOM 682 C C . ARG A 1 87 ? -15.194 -5.132 26.357 1.00 84.88 87 ARG A C 1
ATOM 684 O O . ARG A 1 87 ? -16.042 -5.492 27.166 1.00 84.88 87 ARG A O 1
ATOM 691 N N . VAL A 1 88 ? -14.124 -4.413 26.691 1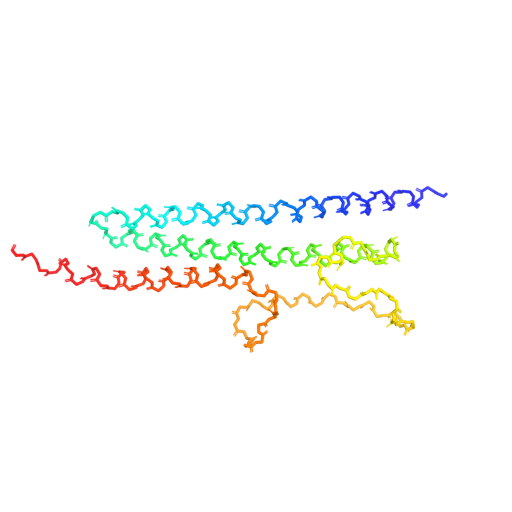.00 85.75 88 VAL A N 1
ATOM 692 C CA . VAL A 1 88 ? -13.755 -4.113 28.082 1.00 85.75 88 VAL A CA 1
ATOM 693 C C . VAL A 1 88 ? -14.549 -2.930 28.626 1.00 85.75 88 VAL A C 1
ATOM 695 O O . VAL A 1 88 ? -15.010 -2.984 29.761 1.00 85.75 88 VAL A O 1
ATOM 698 N N . ASN A 1 89 ? -14.732 -1.871 27.832 1.00 85.62 89 ASN A N 1
ATOM 699 C CA . ASN A 1 89 ? -15.342 -0.629 28.307 1.00 85.62 89 ASN A CA 1
ATOM 700 C C . ASN A 1 89 ? -16.846 -0.544 28.020 1.00 85.62 89 ASN A C 1
ATOM 702 O O . ASN A 1 89 ? -17.565 0.056 28.814 1.00 85.62 89 ASN A O 1
ATOM 706 N N . TRP A 1 90 ? -17.339 -1.150 26.932 1.00 83.44 90 TRP A N 1
ATOM 707 C CA . TRP A 1 90 ? -18.778 -1.153 26.612 1.00 83.44 90 TRP A CA 1
ATOM 708 C C . TRP A 1 90 ? -19.494 -2.477 26.865 1.00 83.44 90 TRP A C 1
ATOM 710 O O . TRP A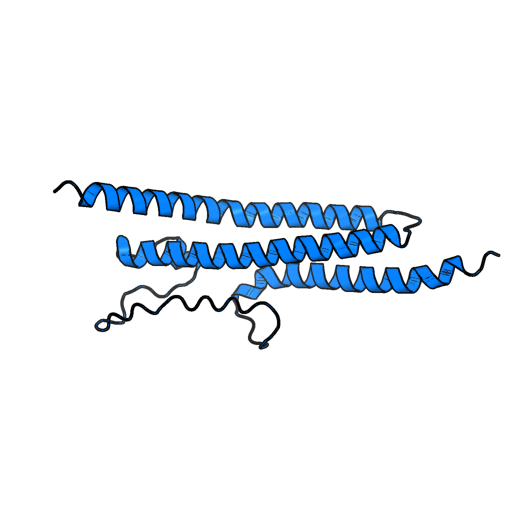 1 90 ? -20.722 -2.518 26.811 1.00 83.44 90 TRP A O 1
ATOM 720 N N . GLY A 1 91 ? -18.763 -3.556 27.153 1.00 79.62 91 GLY A N 1
ATOM 721 C CA . GLY A 1 91 ? -19.361 -4.853 27.477 1.00 79.62 91 GLY A CA 1
ATOM 722 C C . GLY A 1 91 ? -20.137 -5.495 26.321 1.00 79.62 91 GLY A C 1
ATOM 723 O O . GLY A 1 91 ? -20.945 -6.391 26.553 1.00 79.62 91 GLY A O 1
ATOM 724 N N . HIS A 1 92 ? -19.926 -5.059 25.072 1.00 79.88 92 HIS A N 1
ATOM 725 C CA . HIS A 1 92 ? -20.655 -5.580 23.913 1.00 79.88 92 HIS A CA 1
ATOM 726 C C . HIS A 1 92 ? -19.778 -5.703 22.659 1.00 79.88 92 HIS A C 1
ATOM 728 O O . HIS A 1 92 ? -18.805 -4.978 22.476 1.00 79.88 92 HIS A O 1
ATOM 734 N N . SER A 1 93 ? -20.162 -6.573 21.717 1.00 79.31 93 SER A N 1
ATOM 735 C CA . SER A 1 93 ? -19.505 -6.661 20.402 1.00 79.31 93 SER A CA 1
ATOM 736 C C . SER A 1 93 ? -20.012 -5.561 19.459 1.00 79.31 93 SER A C 1
ATOM 738 O O . SER A 1 93 ? -21.073 -5.671 18.827 1.00 79.31 93 SER A O 1
ATOM 740 N N . GLY A 1 94 ? -19.250 -4.469 19.389 1.00 82.69 94 GLY A N 1
ATOM 741 C CA . GLY A 1 94 ? -19.542 -3.343 18.510 1.00 82.69 94 GLY A CA 1
ATOM 742 C C . GLY A 1 94 ? -19.179 -3.612 17.046 1.00 82.69 94 GLY A C 1
ATOM 743 O O . GLY A 1 94 ?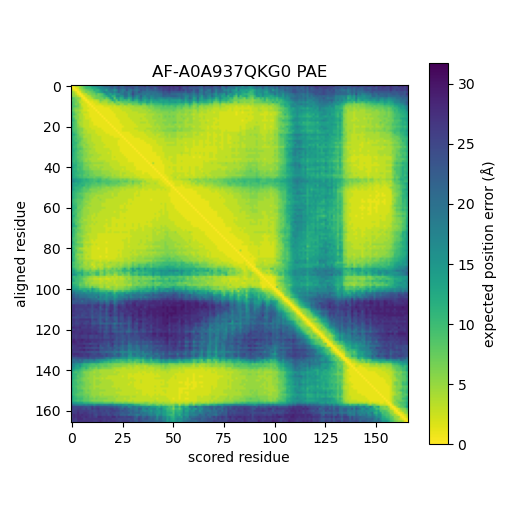 -18.957 -4.749 16.612 1.00 82.69 94 GLY A O 1
ATOM 744 N N . TRP A 1 95 ? -19.183 -2.548 16.247 1.00 85.69 95 TRP A N 1
ATOM 745 C CA . TRP A 1 95 ? -18.927 -2.621 14.810 1.00 85.69 95 TRP A CA 1
ATOM 746 C C . TRP A 1 95 ? -17.505 -3.107 14.500 1.00 85.69 95 TRP A C 1
ATOM 748 O O . TRP A 1 95 ? -17.344 -3.920 13.587 1.00 85.69 95 TRP A O 1
ATOM 758 N N . ILE A 1 96 ? -16.495 -2.702 15.282 1.00 85.38 96 ILE A N 1
ATOM 759 C CA . ILE A 1 96 ? -15.096 -3.100 15.063 1.00 85.38 96 ILE A CA 1
ATOM 760 C C . ILE A 1 96 ? -14.920 -4.596 15.342 1.00 85.38 96 ILE A C 1
ATOM 762 O O . ILE A 1 96 ? -14.340 -5.315 14.526 1.00 85.38 96 ILE A O 1
ATOM 766 N N . SER A 1 97 ? -15.487 -5.100 16.440 1.00 83.06 97 SER A N 1
ATOM 767 C CA . SER A 1 97 ? -15.464 -6.527 16.790 1.00 83.06 97 SER A CA 1
ATOM 768 C C . SER A 1 97 ? -16.124 -7.384 15.706 1.00 83.06 97 SER A C 1
ATOM 770 O O . SER A 1 97 ? -15.581 -8.414 15.296 1.00 83.06 97 SER A O 1
ATOM 772 N N . ARG A 1 98 ? -17.267 -6.931 15.168 1.00 82.44 98 ARG A N 1
ATOM 773 C CA . ARG A 1 98 ? -17.956 -7.603 14.050 1.00 82.44 98 ARG A CA 1
ATOM 774 C C . ARG A 1 98 ? -17.121 -7.578 12.775 1.00 82.44 98 ARG A C 1
ATOM 776 O O . ARG A 1 98 ? -17.001 -8.604 12.107 1.00 82.44 98 ARG A O 1
ATOM 783 N N . MET A 1 99 ? -16.502 -6.439 12.463 1.00 80.81 99 MET A N 1
ATOM 784 C CA . MET A 1 99 ? -15.603 -6.307 11.317 1.00 80.81 99 MET A CA 1
ATOM 785 C C . MET A 1 99 ? -14.393 -7.223 11.398 1.00 80.81 99 MET A C 1
ATOM 787 O O . MET A 1 99 ? -13.914 -7.641 10.353 1.00 80.81 99 MET A O 1
ATOM 791 N N . ARG A 1 100 ? -13.908 -7.555 12.599 1.00 78.88 100 ARG A N 1
ATOM 792 C CA . ARG A 1 100 ? -12.789 -8.489 12.796 1.00 78.88 100 ARG A CA 1
ATOM 793 C C . ARG A 1 100 ? -13.221 -9.945 12.969 1.00 78.88 100 ARG A C 1
ATOM 795 O O . ARG A 1 100 ? -12.356 -10.814 13.050 1.00 78.88 100 ARG A O 1
ATOM 802 N N . LYS A 1 101 ? -14.532 -10.229 12.980 1.00 78.19 101 LYS A N 1
ATOM 803 C CA . LYS A 1 101 ? -15.108 -11.553 13.301 1.00 78.19 101 LYS A CA 1
ATOM 804 C C . LYS A 1 101 ? -14.567 -12.102 14.620 1.00 78.19 101 LYS A C 1
ATOM 806 O O . LYS A 1 101 ? -14.247 -13.280 14.747 1.00 78.19 101 LYS A O 1
ATOM 811 N N . GLU A 1 102 ? -14.414 -11.203 15.576 1.00 69.75 102 GLU A N 1
ATOM 812 C CA . GLU A 1 102 ? -13.940 -11.516 16.905 1.00 69.75 102 GLU A CA 1
ATOM 813 C C . GLU A 1 102 ? -15.087 -12.141 17.714 1.00 69.75 102 GLU A C 1
ATOM 815 O O . GLU A 1 102 ? -16.191 -11.597 17.731 1.00 69.75 102 GLU A O 1
ATOM 820 N N . GLU A 1 103 ? -14.855 -13.295 18.352 1.00 58.59 103 GLU A N 1
ATOM 821 C CA . GLU A 1 103 ? -15.906 -13.996 19.106 1.00 58.59 103 GLU A CA 1
ATOM 822 C C . GLU A 1 103 ? -16.479 -13.089 20.214 1.00 58.59 103 GLU A C 1
ATOM 824 O O . GLU A 1 103 ? -15.731 -12.321 20.831 1.00 58.59 103 GLU A O 1
ATOM 829 N N . PRO A 1 104 ? -17.803 -13.097 20.450 1.00 56.84 104 PRO A N 1
ATOM 830 C CA . PRO A 1 104 ? -18.402 -12.290 21.506 1.00 56.84 104 PRO A CA 1
ATOM 831 C C . PRO A 1 104 ? -17.842 -12.717 22.869 1.00 56.84 104 PRO A C 1
ATOM 833 O O . PRO A 1 104 ? -17.604 -13.897 23.103 1.00 56.84 104 PRO A O 1
ATOM 836 N N . ALA A 1 105 ? -17.655 -11.757 23.779 1.00 57.44 105 ALA A N 1
ATOM 837 C CA . ALA A 1 105 ? -16.993 -11.927 25.081 1.00 57.44 105 ALA A CA 1
ATOM 838 C C . ALA A 1 105 ? -17.716 -12.864 26.087 1.00 57.44 105 ALA A C 1
ATOM 840 O O . ALA A 1 105 ? -17.426 -12.835 27.276 1.00 57.44 105 ALA A O 1
ATOM 841 N N . GLY A 1 106 ? -18.657 -13.696 25.638 1.00 53.81 106 GLY A N 1
ATOM 842 C CA . GLY A 1 106 ? -19.590 -14.451 26.474 1.00 53.81 106 GLY A CA 1
ATOM 843 C C . GLY A 1 106 ? -19.227 -15.909 26.756 1.00 53.81 106 GLY A C 1
ATOM 844 O O . GLY A 1 106 ? -20.134 -16.690 27.019 1.00 53.81 106 GLY A O 1
ATOM 845 N N . GLN A 1 107 ? -17.958 -16.324 26.675 1.00 47.38 107 GLN A N 1
ATOM 846 C CA . GLN A 1 107 ? -17.596 -17.714 26.996 1.00 47.38 107 GLN A CA 1
ATOM 847 C C . GLN A 1 107 ? -16.151 -17.871 27.495 1.00 47.38 107 GLN A C 1
ATOM 849 O O . GLN A 1 107 ? -15.331 -18.544 26.878 1.00 47.38 107 GLN A O 1
ATOM 854 N N . LYS A 1 108 ? -15.825 -17.218 28.614 1.00 45.59 108 LYS A N 1
ATOM 855 C CA . LYS A 1 108 ? -14.802 -17.657 29.583 1.00 45.59 108 LYS A CA 1
ATOM 856 C C . LYS A 1 108 ? -14.910 -16.774 30.823 1.00 45.59 108 LYS A C 1
ATOM 858 O O . LYS A 1 108 ? -14.246 -15.749 30.935 1.00 45.59 108 LYS A O 1
ATOM 863 N N . GLU A 1 109 ? -15.813 -17.170 31.713 1.00 51.38 109 GLU A N 1
ATOM 864 C CA . GLU A 1 109 ? -15.706 -16.808 33.123 1.00 51.38 109 GLU A CA 1
ATOM 865 C C . GLU A 1 109 ? -14.399 -17.402 33.682 1.00 51.38 109 GLU A C 1
ATOM 867 O O . GLU A 1 109 ? -13.955 -18.472 33.262 1.00 51.38 109 GLU A O 1
ATOM 872 N N . ASP A 1 110 ? -13.795 -16.652 34.600 1.00 46.09 110 ASP A N 1
ATOM 873 C CA . ASP A 1 110 ? -12.681 -17.008 35.481 1.00 46.09 110 ASP A CA 1
ATOM 874 C C . ASP A 1 110 ? -11.283 -17.160 34.865 1.00 46.09 110 ASP A C 1
ATOM 876 O O . ASP A 1 110 ? -10.786 -18.236 34.534 1.00 46.09 110 ASP A O 1
ATOM 880 N N . GLY A 1 111 ? -10.575 -16.030 34.833 1.00 41.62 111 GLY A N 1
ATOM 881 C CA . GLY A 1 111 ? -9.123 -16.006 34.719 1.00 41.62 111 GLY A CA 1
ATOM 882 C C . GLY A 1 111 ? -8.630 -14.722 34.084 1.00 41.62 111 GLY A C 1
ATOM 883 O O . GLY A 1 111 ? -8.435 -14.661 32.873 1.00 41.62 111 GLY A O 1
ATOM 884 N N . VAL A 1 112 ? -8.395 -13.701 34.908 1.00 49.22 112 VAL A N 1
ATOM 885 C CA . VAL A 1 112 ? -7.628 -12.510 34.532 1.00 49.22 112 VAL A CA 1
ATOM 886 C C . VAL A 1 112 ? -6.253 -12.963 34.037 1.00 49.22 112 VAL A C 1
ATOM 888 O O . VAL A 1 112 ? -5.325 -13.164 34.813 1.00 49.22 112 VAL A O 1
ATOM 891 N N . ILE A 1 113 ? -6.113 -13.130 32.727 1.00 43.53 113 ILE A N 1
ATOM 892 C CA . ILE A 1 113 ? -4.821 -13.128 32.060 1.00 43.53 113 ILE A CA 1
ATOM 893 C C . ILE A 1 113 ? -4.812 -11.858 31.223 1.00 43.53 113 ILE A C 1
ATOM 895 O O . ILE A 1 113 ? -5.290 -11.833 30.091 1.00 43.53 113 ILE A O 1
ATOM 899 N N . LEU A 1 114 ? -4.250 -10.796 31.810 1.00 47.22 114 LEU A N 1
ATOM 900 C CA . LEU A 1 114 ? -3.603 -9.710 31.078 1.00 47.22 114 LEU A CA 1
ATOM 901 C C . LEU A 1 114 ? -2.541 -10.359 30.186 1.00 47.22 114 LEU A C 1
ATOM 903 O O . LEU A 1 114 ? -1.388 -10.542 30.581 1.00 47.22 114 LEU A O 1
ATOM 907 N N . GLN A 1 115 ? -2.959 -10.832 29.014 1.00 43.28 115 GLN A N 1
ATOM 908 C CA . GLN A 1 115 ? -2.080 -11.529 28.098 1.00 43.28 115 GLN A CA 1
ATOM 909 C C . GLN A 1 115 ? -1.226 -10.461 27.435 1.00 43.28 115 GLN A C 1
ATOM 911 O O . GLN A 1 115 ? -1.630 -9.813 26.471 1.00 43.28 115 GLN A O 1
ATOM 916 N N . GLY A 1 116 ? -0.064 -10.246 28.053 1.00 39.66 116 GLY A N 1
ATOM 917 C CA . GLY A 1 116 ? 0.938 -9.287 27.643 1.00 39.66 116 GLY A CA 1
ATOM 918 C C . GLY A 1 116 ? 1.099 -9.293 26.134 1.00 39.66 116 GLY A C 1
ATOM 919 O O . GLY A 1 116 ? 1.393 -10.327 25.530 1.00 39.66 116 GLY A O 1
ATOM 920 N N . GLN A 1 117 ? 0.867 -8.110 25.575 1.00 43.75 117 GLN A N 1
ATOM 921 C CA . GLN A 1 117 ? 1.453 -7.546 24.372 1.00 43.75 117 GLN A CA 1
ATOM 922 C C . GLN A 1 117 ? 2.724 -8.295 23.939 1.00 43.75 117 GLN A C 1
ATOM 924 O O . GLN A 1 117 ? 3.851 -7.885 24.204 1.00 43.75 117 GLN A O 1
ATOM 929 N N . LYS A 1 118 ? 2.560 -9.425 23.248 1.00 38.88 118 LYS A N 1
ATOM 930 C CA . LYS A 1 118 ? 3.617 -9.968 22.405 1.00 38.88 118 LYS A CA 1
ATOM 931 C C . LYS A 1 118 ? 3.495 -9.231 21.091 1.00 38.88 118 LYS A C 1
ATOM 933 O O . LYS A 1 118 ? 2.878 -9.711 20.141 1.00 38.88 118 LYS A O 1
ATOM 938 N N . ASP A 1 119 ? 4.112 -8.055 21.066 1.00 44.53 119 ASP A N 1
ATOM 939 C CA . ASP A 1 119 ? 4.526 -7.369 19.848 1.00 44.53 119 ASP A CA 1
ATOM 940 C C . ASP A 1 119 ? 5.601 -8.212 19.156 1.00 44.53 119 ASP A C 1
ATOM 942 O O . ASP A 1 119 ? 6.760 -7.836 19.014 1.00 44.53 119 ASP A O 1
ATOM 946 N N . THR A 1 120 ? 5.238 -9.415 18.718 1.00 40.56 120 THR A N 1
ATOM 947 C CA . THR A 1 120 ? 6.004 -10.086 17.683 1.00 40.56 120 THR A CA 1
ATOM 948 C C . THR A 1 120 ? 5.644 -9.405 16.383 1.00 40.56 120 THR A C 1
ATOM 950 O O . THR A 1 120 ? 4.768 -9.856 15.648 1.00 40.56 120 THR A O 1
ATOM 953 N N . VAL A 1 121 ? 6.362 -8.319 16.105 1.00 41.94 121 VAL A N 1
ATOM 954 C CA . VAL A 1 121 ? 6.566 -7.789 14.761 1.00 41.94 121 VAL A CA 1
ATOM 955 C C . VAL A 1 121 ? 7.315 -8.872 13.978 1.00 41.94 121 VAL A C 1
ATOM 957 O O . VAL A 1 121 ? 8.518 -8.807 13.745 1.00 41.94 121 VAL A O 1
ATOM 960 N N . LYS A 1 122 ? 6.617 -9.959 13.642 1.00 37.03 122 LYS A N 1
ATOM 961 C CA . LYS A 1 122 ? 7.114 -11.006 12.754 1.00 37.03 122 LYS A CA 1
ATOM 962 C C . LYS A 1 122 ? 6.993 -10.475 11.338 1.00 37.03 122 LYS A C 1
ATOM 964 O O . LYS A 1 122 ? 6.129 -10.875 10.564 1.00 37.03 122 LYS A O 1
ATOM 969 N N . CYS A 1 123 ? 7.882 -9.548 11.009 1.00 43.56 123 CYS A N 1
ATOM 970 C CA . CYS A 1 123 ? 8.156 -9.232 9.627 1.00 43.56 123 CYS A CA 1
ATOM 971 C C . CYS A 1 123 ? 8.735 -10.479 8.942 1.00 43.56 123 CYS A C 1
ATOM 973 O O . CYS A 1 123 ? 9.832 -10.948 9.226 1.00 43.56 123 CYS A O 1
ATOM 975 N N . PHE A 1 124 ? 7.915 -10.999 8.034 1.00 42.00 124 PHE A N 1
ATOM 976 C CA . PHE A 1 124 ? 8.168 -10.996 6.593 1.00 42.00 124 PHE A CA 1
ATOM 977 C C . PHE A 1 124 ? 8.440 -12.338 5.906 1.00 42.00 124 PHE A C 1
ATOM 979 O O . PHE A 1 124 ? 8.142 -12.405 4.724 1.00 42.00 124 PHE A O 1
ATOM 986 N N . PHE A 1 125 ? 8.866 -13.430 6.561 1.00 42.00 125 PHE A N 1
ATOM 987 C CA . PHE A 1 125 ? 9.163 -14.646 5.765 1.00 42.00 125 PHE A CA 1
ATOM 988 C C . PHE A 1 125 ? 8.885 -16.036 6.338 1.00 42.00 125 PHE A C 1
ATOM 990 O O . PHE A 1 125 ? 9.157 -17.021 5.655 1.00 42.00 125 PHE A O 1
ATOM 997 N N . TRP A 1 126 ? 8.341 -16.193 7.541 1.00 35.91 126 TRP A N 1
ATOM 998 C CA . TRP A 1 126 ? 8.262 -17.532 8.135 1.00 35.91 126 TRP A CA 1
ATOM 999 C C . TRP A 1 126 ? 6.827 -18.029 8.301 1.00 35.91 126 TRP A C 1
ATOM 1001 O O . TRP A 1 126 ? 6.134 -17.598 9.222 1.00 35.91 126 TRP A O 1
ATOM 1011 N N . ARG A 1 127 ? 6.477 -19.030 7.467 1.00 32.97 127 ARG A N 1
ATOM 1012 C CA . ARG A 1 127 ? 5.389 -20.031 7.600 1.00 32.97 127 ARG A CA 1
ATOM 1013 C C . ARG A 1 127 ? 4.173 -19.774 6.689 1.00 32.97 127 ARG A C 1
ATOM 1015 O O . ARG A 1 127 ? 3.289 -18.998 7.022 1.00 32.97 127 ARG A O 1
ATOM 1022 N N . PHE A 1 128 ? 4.130 -20.482 5.552 1.00 42.75 128 PHE A N 1
ATOM 1023 C CA . PHE A 1 128 ? 2.993 -20.646 4.626 1.00 42.75 128 PHE A CA 1
ATOM 1024 C C . PHE A 1 128 ? 1.732 -21.186 5.337 1.00 42.75 128 PHE A C 1
ATOM 1026 O O . PHE A 1 128 ? 1.343 -22.340 5.202 1.00 42.75 128 PHE A O 1
ATOM 1033 N N . GLY A 1 129 ? 1.096 -20.332 6.126 1.00 38.38 129 GLY A N 1
ATOM 1034 C CA . GLY A 1 129 ? -0.219 -20.506 6.721 1.00 38.38 129 GLY A CA 1
ATOM 1035 C C . GLY A 1 129 ? -0.942 -19.181 6.562 1.00 38.38 129 GLY A C 1
ATOM 1036 O O . GLY A 1 129 ? -1.038 -18.411 7.511 1.00 38.38 129 GLY A O 1
ATOM 1037 N N . LEU A 1 130 ? -1.342 -18.873 5.326 1.00 41.31 130 LEU A N 1
ATOM 1038 C CA . LEU A 1 130 ? -1.983 -17.605 4.995 1.00 41.31 130 LEU A CA 1
ATOM 1039 C C . LEU A 1 130 ? -3.353 -17.533 5.697 1.00 41.31 130 LEU A C 1
ATOM 1041 O O . LEU A 1 130 ? -4.214 -18.377 5.431 1.00 41.31 130 LEU A O 1
ATOM 1045 N N . PRO A 1 131 ? -3.588 -16.557 6.593 1.00 48.84 131 PRO A N 1
ATOM 1046 C CA . PRO A 1 131 ? -4.899 -16.366 7.199 1.00 48.84 131 PRO A CA 1
ATOM 1047 C C . PRO A 1 131 ? -5.926 -15.989 6.121 1.00 48.84 131 PRO A C 1
ATOM 1049 O O . PRO A 1 131 ? -5.627 -15.231 5.205 1.00 48.84 131 PRO A O 1
ATOM 1052 N N . ARG A 1 132 ? -7.171 -16.471 6.242 1.00 47.34 132 ARG A N 1
ATOM 1053 C CA . ARG A 1 132 ? -8.272 -16.252 5.271 1.00 47.34 132 ARG A CA 1
ATOM 1054 C C . ARG A 1 132 ? -8.597 -14.773 4.967 1.00 47.34 132 ARG A C 1
ATOM 1056 O O . ARG A 1 132 ? -9.321 -14.489 4.024 1.00 47.34 132 ARG A O 1
ATOM 1063 N N . TRP A 1 133 ? -8.045 -13.820 5.714 1.00 47.88 133 TRP A N 1
ATOM 1064 C CA . TRP A 1 133 ? -8.134 -12.378 5.436 1.00 47.88 133 TRP A CA 1
ATOM 1065 C C . TRP A 1 133 ? -7.209 -11.912 4.297 1.00 47.88 133 TRP A C 1
ATOM 1067 O O . TRP A 1 133 ? -7.353 -10.801 3.793 1.00 47.88 133 TRP A O 1
ATOM 1077 N N . VAL A 1 134 ? -6.302 -12.783 3.845 1.00 51.03 134 VAL A N 1
ATOM 1078 C CA . VAL A 1 134 ? -5.383 -12.554 2.724 1.00 51.03 134 VAL A CA 1
ATOM 1079 C C . VAL A 1 134 ? -6.112 -12.438 1.382 1.00 51.03 134 VAL A C 1
ATOM 1081 O O . VAL A 1 134 ? -5.548 -11.876 0.457 1.00 51.03 134 VAL A O 1
ATOM 1084 N N . HIS A 1 135 ? -7.373 -12.859 1.240 1.00 53.22 135 HIS A N 1
ATOM 1085 C CA . HIS A 1 135 ? -8.033 -12.842 -0.075 1.00 53.22 135 HIS A CA 1
ATOM 1086 C C . HIS A 1 135 ? -8.095 -11.453 -0.741 1.00 53.22 135 HIS A C 1
ATOM 1088 O O . HIS A 1 135 ? -7.919 -11.371 -1.953 1.00 53.22 135 HIS A O 1
ATOM 1094 N N . HIS A 1 136 ? -8.249 -10.362 0.021 1.00 59.09 136 HIS A N 1
ATOM 1095 C CA . HIS A 1 136 ? -8.215 -9.006 -0.553 1.00 59.09 136 HIS A CA 1
ATOM 1096 C C . HIS A 1 136 ? -6.803 -8.417 -0.671 1.00 59.09 136 HIS A C 1
ATOM 1098 O O . HIS A 1 136 ? -6.571 -7.556 -1.515 1.00 59.09 136 HIS A O 1
ATOM 1104 N N . SER A 1 137 ? -5.846 -8.868 0.145 1.00 71.88 137 SER A N 1
ATOM 1105 C CA . SER A 1 137 ? -4.474 -8.347 0.117 1.00 71.88 137 SER A CA 1
ATOM 1106 C C . SER A 1 137 ? -3.567 -9.094 -0.867 1.00 71.88 137 SER A C 1
ATOM 1108 O O . SER A 1 137 ? -2.603 -8.517 -1.364 1.00 71.88 137 SER A O 1
ATOM 1110 N N . LEU A 1 138 ? -3.915 -10.343 -1.197 1.00 79.50 138 LEU A N 1
ATOM 1111 C CA . LEU A 1 138 ? -3.202 -11.198 -2.145 1.00 79.50 138 LEU A CA 1
ATOM 1112 C C . LEU A 1 138 ? -3.112 -10.546 -3.525 1.00 79.50 138 LEU A C 1
ATOM 1114 O O . LEU A 1 138 ? -2.080 -10.651 -4.179 1.00 79.50 138 LEU A O 1
ATOM 1118 N N . GLY A 1 139 ? -4.174 -9.857 -3.957 1.00 84.88 139 GLY A N 1
ATOM 1119 C CA . GLY A 1 139 ? -4.195 -9.160 -5.243 1.00 84.88 139 GLY A CA 1
ATOM 1120 C C . GLY A 1 139 ? -3.115 -8.081 -5.327 1.00 84.88 139 GLY A C 1
ATOM 1121 O O . GLY A 1 139 ? -2.363 -8.043 -6.297 1.00 84.88 139 GLY A O 1
ATOM 1122 N N . PHE A 1 140 ? -2.976 -7.266 -4.277 1.00 86.75 140 PHE A N 1
ATOM 1123 C CA . PHE A 1 140 ? -1.935 -6.239 -4.211 1.00 86.75 140 PHE A CA 1
ATOM 1124 C C . PHE A 1 140 ? -0.534 -6.835 -4.127 1.00 86.75 140 PHE A C 1
ATOM 1126 O O . PHE A 1 140 ? 0.351 -6.396 -4.853 1.00 86.75 140 PHE A O 1
ATOM 1133 N N . ASP A 1 141 ? -0.335 -7.865 -3.305 1.00 89.44 141 ASP A N 1
ATOM 1134 C CA . ASP A 1 141 ? 0.972 -8.523 -3.194 1.00 89.44 141 ASP A CA 1
ATOM 1135 C C . ASP A 1 141 ? 1.391 -9.171 -4.519 1.00 89.44 141 ASP A C 1
ATOM 1137 O O . ASP A 1 141 ? 2.540 -9.045 -4.939 1.00 89.44 141 ASP A O 1
ATOM 1141 N N . THR A 1 142 ? 0.444 -9.803 -5.215 1.00 90.38 142 THR A N 1
ATOM 1142 C CA . THR A 1 142 ? 0.677 -10.396 -6.538 1.00 90.38 142 THR A CA 1
ATOM 1143 C C . THR A 1 142 ? 1.012 -9.318 -7.563 1.00 90.38 142 THR A C 1
ATOM 1145 O O . THR A 1 142 ? 1.964 -9.481 -8.321 1.00 90.38 142 THR A O 1
ATOM 1148 N N . LEU A 1 143 ? 0.282 -8.198 -7.563 1.00 91.62 143 LEU A N 1
ATOM 1149 C CA . LEU A 1 143 ? 0.552 -7.065 -8.447 1.00 91.62 143 LEU A CA 1
ATOM 1150 C C . LEU A 1 143 ? 1.973 -6.521 -8.236 1.00 91.62 143 LEU A C 1
ATOM 1152 O O . LEU A 1 143 ? 2.729 -6.406 -9.200 1.00 91.62 143 LEU A O 1
ATOM 1156 N N . PHE A 1 144 ? 2.356 -6.236 -6.987 1.00 92.81 144 PHE A N 1
ATOM 1157 C CA . PHE A 1 144 ? 3.699 -5.751 -6.669 1.00 92.81 144 PHE A CA 1
ATOM 1158 C C . PHE A 1 144 ? 4.774 -6.763 -7.078 1.00 92.81 144 PHE A C 1
ATOM 1160 O O . PHE A 1 144 ? 5.760 -6.386 -7.709 1.00 92.81 144 PHE A O 1
ATOM 1167 N N . LEU A 1 145 ? 4.571 -8.052 -6.793 1.00 94.19 145 LEU A N 1
ATOM 1168 C CA . LEU A 1 145 ? 5.513 -9.108 -7.160 1.00 94.19 145 LEU A CA 1
ATOM 1169 C C . LEU A 1 145 ? 5.698 -9.210 -8.681 1.00 94.19 145 LEU A C 1
ATOM 1171 O O . LEU A 1 145 ? 6.832 -9.264 -9.156 1.00 94.19 145 LEU A O 1
ATOM 1175 N N . VAL A 1 146 ? 4.607 -9.186 -9.450 1.00 94.19 146 VAL A N 1
ATOM 1176 C CA . VAL A 1 146 ? 4.652 -9.226 -10.920 1.00 94.19 146 VAL A CA 1
ATOM 1177 C C . VAL A 1 146 ? 5.423 -8.030 -11.470 1.00 94.19 146 VAL A C 1
ATOM 1179 O O . VAL A 1 146 ? 6.299 -8.212 -12.316 1.00 94.19 146 VAL A O 1
ATOM 1182 N N . VAL A 1 147 ? 5.164 -6.818 -10.970 1.00 94.88 147 VAL A N 1
ATOM 1183 C CA . VAL A 1 147 ? 5.876 -5.614 -11.427 1.00 94.88 147 VAL A CA 1
ATOM 1184 C C . VAL A 1 147 ? 7.354 -5.644 -11.024 1.00 94.88 147 VAL A C 1
ATOM 1186 O O . VAL A 1 147 ? 8.199 -5.222 -11.816 1.00 94.88 147 VAL A O 1
ATOM 1189 N N . LEU A 1 148 ? 7.706 -6.179 -9.850 1.00 95.88 148 LEU A N 1
ATOM 1190 C CA . LEU A 1 148 ? 9.106 -6.357 -9.445 1.00 95.88 148 LEU A CA 1
ATOM 1191 C C . LEU A 1 148 ? 9.838 -7.328 -10.368 1.00 95.88 148 LEU A C 1
ATOM 1193 O O . LEU A 1 148 ? 10.901 -6.987 -10.888 1.00 95.88 148 LEU A O 1
ATOM 1197 N N . VAL A 1 149 ? 9.260 -8.507 -10.609 1.00 95.81 149 VAL A N 1
ATOM 1198 C CA . VAL A 1 149 ? 9.834 -9.514 -11.512 1.00 95.81 149 VAL A CA 1
ATOM 1199 C C . VAL A 1 149 ? 9.975 -8.943 -12.921 1.00 95.81 149 VAL A C 1
ATOM 1201 O O . VAL A 1 149 ? 11.039 -9.064 -13.528 1.00 95.81 149 VAL A O 1
ATOM 1204 N N . TYR A 1 150 ? 8.945 -8.252 -13.416 1.00 94.69 150 TYR A N 1
ATOM 1205 C CA . TYR A 1 150 ? 8.985 -7.567 -14.704 1.00 94.69 150 TYR A CA 1
ATOM 1206 C C . TYR A 1 150 ? 10.103 -6.518 -14.763 1.00 94.69 150 TYR A C 1
ATOM 1208 O O . TYR A 1 150 ? 10.879 -6.494 -15.717 1.00 94.69 150 TYR A O 1
ATOM 1216 N N . SER A 1 151 ? 10.238 -5.685 -13.730 1.00 94.44 151 SER A N 1
ATOM 1217 C CA . SER A 1 151 ? 11.268 -4.643 -13.671 1.00 94.44 151 SER A CA 1
ATOM 1218 C C . SER A 1 151 ? 12.671 -5.247 -13.686 1.00 94.44 151 SER A C 1
ATOM 1220 O O . SER A 1 151 ? 13.510 -4.813 -14.471 1.00 94.44 151 SER A O 1
ATOM 1222 N N . VAL A 1 152 ? 12.919 -6.296 -12.895 1.00 95.31 152 VAL A N 1
ATOM 1223 C CA . VAL A 1 152 ? 14.203 -7.019 -12.886 1.00 95.31 152 VAL A CA 1
ATOM 1224 C C . VAL A 1 152 ? 14.491 -7.629 -14.258 1.00 95.31 152 VAL A C 1
ATOM 1226 O O . VAL A 1 152 ? 15.575 -7.424 -14.804 1.00 95.31 152 VAL A O 1
ATOM 1229 N N . TYR A 1 153 ? 13.511 -8.311 -14.857 1.00 94.81 153 TYR A N 1
ATOM 1230 C CA . TYR A 1 153 ? 13.646 -8.884 -16.196 1.00 94.81 153 TYR A CA 1
ATOM 1231 C C . TYR A 1 153 ? 14.032 -7.824 -17.237 1.00 94.81 153 TYR A C 1
ATOM 1233 O O . TYR A 1 153 ? 14.961 -8.032 -18.023 1.00 94.81 153 TYR A O 1
ATOM 1241 N N . ARG A 1 154 ? 13.380 -6.654 -17.223 1.00 93.25 154 ARG A N 1
ATOM 1242 C CA . ARG A 1 154 ? 13.681 -5.549 -18.147 1.00 93.25 154 ARG A CA 1
ATOM 1243 C C . ARG A 1 154 ? 15.046 -4.917 -17.881 1.00 93.25 154 ARG A C 1
ATOM 1245 O O . ARG A 1 154 ? 15.761 -4.627 -18.835 1.00 93.25 154 ARG A O 1
ATOM 1252 N N . ILE A 1 155 ? 15.448 -4.750 -16.621 1.00 92.50 155 ILE A N 1
ATOM 1253 C CA . ILE A 1 155 ? 16.782 -4.236 -16.268 1.00 92.50 155 ILE A CA 1
ATOM 1254 C C . ILE A 1 155 ? 17.873 -5.148 -16.838 1.00 92.50 155 ILE A C 1
ATOM 1256 O O . ILE A 1 155 ? 18.831 -4.652 -17.432 1.00 92.50 155 ILE A O 1
ATOM 1260 N N . LEU A 1 156 ? 17.710 -6.468 -16.704 1.00 92.19 156 LEU A N 1
ATOM 1261 C CA . LEU A 1 156 ? 18.677 -7.449 -17.195 1.00 92.19 156 LEU A CA 1
ATOM 1262 C C . LEU A 1 156 ? 18.722 -7.487 -18.729 1.00 92.19 156 LEU A C 1
ATOM 1264 O O . LEU A 1 156 ? 19.808 -7.446 -19.309 1.00 92.19 156 LEU A O 1
ATOM 1268 N N . THR A 1 157 ? 17.565 -7.485 -19.394 1.00 88.50 157 THR A N 1
ATOM 1269 C CA . THR A 1 157 ? 17.472 -7.652 -20.856 1.00 88.50 157 THR A CA 1
ATOM 1270 C C . THR A 1 157 ? 17.809 -6.396 -21.661 1.00 88.50 157 THR A C 1
ATOM 1272 O O . THR A 1 157 ? 18.479 -6.506 -22.688 1.00 88.50 157 THR A O 1
ATOM 1275 N N . VAL A 1 158 ? 17.467 -5.192 -21.182 1.00 79.12 158 VAL A N 1
ATOM 1276 C CA . VAL A 1 158 ? 17.819 -3.922 -21.861 1.00 79.12 158 VAL A CA 1
ATOM 1277 C C . VAL A 1 158 ? 19.345 -3.740 -21.972 1.00 79.12 158 VAL A C 1
ATOM 1279 O O . VAL A 1 158 ? 19.837 -3.028 -22.841 1.00 79.12 158 VAL A O 1
ATOM 1282 N N . THR A 1 159 ? 20.129 -4.437 -21.145 1.00 60.03 159 THR A N 1
ATOM 1283 C CA . THR A 1 159 ? 21.602 -4.445 -21.198 1.00 60.03 159 THR A CA 1
ATOM 1284 C C . THR A 1 159 ? 22.181 -5.054 -22.471 1.00 60.03 159 THR A C 1
ATOM 1286 O O . THR A 1 159 ? 23.299 -4.697 -22.834 1.00 60.03 159 THR A O 1
ATOM 1289 N N . CYS A 1 160 ? 21.457 -5.953 -23.142 1.00 57.09 160 CYS A N 1
ATOM 1290 C CA . CYS A 1 160 ? 21.974 -6.636 -24.329 1.00 57.09 160 CYS A CA 1
ATOM 1291 C C . CYS A 1 160 ? 21.878 -5.794 -25.608 1.00 57.09 160 CYS A C 1
ATOM 1293 O O . CYS A 1 160 ? 22.687 -5.984 -26.510 1.00 57.09 160 CYS A O 1
ATOM 1295 N N . TRP A 1 161 ? 20.939 -4.848 -25.693 1.00 53.41 161 TRP A N 1
ATOM 1296 C CA . TRP A 1 161 ? 20.652 -4.144 -26.950 1.00 53.41 161 TRP A CA 1
ATOM 1297 C C . TRP A 1 161 ? 21.571 -2.952 -27.238 1.00 53.41 161 TRP A C 1
ATOM 1299 O O . TRP A 1 161 ? 21.841 -2.657 -28.394 1.00 53.41 161 TRP A O 1
ATOM 1309 N N . THR A 1 162 ? 22.133 -2.291 -26.223 1.00 55.47 162 THR A N 1
ATOM 1310 C CA . THR A 1 162 ? 23.011 -1.121 -26.436 1.00 55.47 162 THR A CA 1
ATOM 1311 C C . THR A 1 162 ? 24.448 -1.475 -26.834 1.00 55.47 162 THR A C 1
ATOM 1313 O O . THR A 1 162 ? 25.277 -0.578 -26.948 1.00 55.47 162 THR A O 1
ATOM 1316 N N . ARG A 1 163 ? 24.786 -2.763 -26.989 1.00 55.34 163 ARG A N 1
ATOM 1317 C CA . ARG A 1 163 ? 26.166 -3.212 -27.260 1.00 55.34 163 ARG A CA 1
ATOM 1318 C C . ARG A 1 163 ? 26.469 -3.517 -28.728 1.00 55.34 163 ARG A C 1
ATOM 1320 O O . ARG A 1 163 ? 27.616 -3.823 -29.030 1.00 55.34 163 ARG A O 1
ATOM 1327 N N . TYR A 1 164 ? 25.483 -3.396 -29.614 1.00 52.47 164 TYR A N 1
ATOM 1328 C CA . TYR A 1 164 ? 25.666 -3.551 -31.056 1.00 52.47 164 TYR A CA 1
ATOM 1329 C C . TYR A 1 164 ? 25.057 -2.350 -31.787 1.00 52.47 164 TYR A C 1
ATOM 1331 O O . TYR A 1 164 ? 23.898 -2.415 -32.196 1.00 52.47 164 TYR A O 1
ATOM 1339 N N . PRO A 1 165 ? 25.788 -1.230 -31.920 1.00 56.31 165 PRO A N 1
ATOM 1340 C CA . PRO A 1 165 ? 25.471 -0.276 -32.969 1.00 56.31 165 PRO A CA 1
ATOM 1341 C C . PRO A 1 165 ? 25.747 -0.958 -34.319 1.00 56.31 165 PRO A C 1
ATOM 1343 O O . PRO A 1 165 ? 26.859 -1.438 -34.548 1.00 56.31 165 PRO A O 1
ATOM 1346 N N . LEU A 1 166 ? 24.707 -1.072 -35.148 1.00 56.44 166 LEU A N 1
ATOM 1347 C CA . LEU A 1 166 ? 24.828 -1.341 -36.585 1.00 56.44 166 LEU A CA 1
ATOM 1348 C C . LEU A 1 166 ? 25.468 -0.138 -37.283 1.00 56.44 166 LEU A C 1
ATOM 1350 O O . LEU A 1 166 ? 25.141 1.002 -36.877 1.00 56.44 166 LEU A O 1
#

Mean predicted aligned error: 10.64 Å